Protein AF-A0A109JYZ5-F1 (afdb_monomer_lite)

Sequence (85 aa):
MNPTSFPTKEEARLCASVVKEISQTRGVSKDPVAIGKLTVLVAQLFNSGLREGDDLLSAAMRSSDLQGDLMHTDTGVRTSSNNKE

Foldseek 3Di:
DDPDDDDDPVQVVLLVVLLCVLCVVVVNVVPVVLSVVLSVLLVVCVVVPPSDNVSSSVVSNVVSVVVVVVPPPPPDPPDDDDDDD

pLDDT: mean 78.99, std 16.73, range [42.47, 94.56]

Organism: NCBI:txid1864509

Structure (mmCIF, N/CA/C/O backbone):
data_AF-A0A109JYZ5-F1
#
_entry.id   AF-A0A109JYZ5-F1
#
loop_
_atom_site.group_PDB
_atom_site.id
_atom_site.type_symbol
_atom_site.label_atom_id
_atom_site.label_alt_id
_atom_site.label_comp_id
_atom_site.label_asym_id
_atom_site.label_entity_id
_atom_site.label_seq_id
_atom_site.pdbx_PDB_ins_code
_atom_site.Cartn_x
_atom_site.Cartn_y
_atom_site.Cartn_z
_atom_site.occupancy
_atom_site.B_iso_or_equiv
_atom_site.auth_seq_id
_atom_site.auth_comp_id
_atom_site.auth_asym_id
_atom_site.auth_atom_id
_atom_site.pdbx_PDB_model_num
ATOM 1 N N . MET A 1 1 ? 3.969 -8.529 -23.637 1.00 42.47 1 MET A N 1
ATOM 2 C CA . MET A 1 1 ? 3.464 -8.379 -22.254 1.00 42.47 1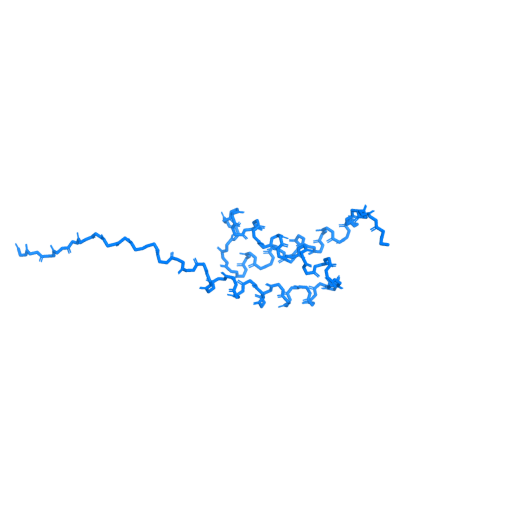 MET A CA 1
ATOM 3 C C . MET A 1 1 ? 3.971 -9.585 -21.487 1.00 42.47 1 MET A C 1
ATOM 5 O O . MET A 1 1 ? 3.618 -10.690 -21.871 1.00 42.47 1 MET A O 1
ATOM 9 N N . ASN A 1 2 ? 4.903 -9.410 -20.548 1.00 48.41 2 ASN A N 1
ATOM 10 C CA . ASN A 1 2 ? 5.543 -10.548 -19.883 1.00 48.41 2 ASN A CA 1
ATOM 11 C C . ASN A 1 2 ? 4.618 -11.047 -18.755 1.00 48.41 2 ASN A C 1
ATOM 13 O O . ASN A 1 2 ? 4.286 -10.244 -17.879 1.00 48.41 2 ASN A O 1
ATOM 17 N N . PRO A 1 3 ? 4.128 -12.298 -18.792 1.00 60.88 3 PRO A N 1
ATOM 18 C CA . PRO A 1 3 ? 3.196 -12.795 -17.796 1.00 60.88 3 PRO A CA 1
ATOM 19 C C . PRO A 1 3 ? 3.961 -13.152 -16.514 1.00 60.88 3 PRO A C 1
ATOM 21 O O . PRO A 1 3 ? 4.967 -13.853 -16.549 1.00 60.88 3 PRO A O 1
ATOM 24 N N . THR A 1 4 ? 3.461 -12.663 -15.377 1.00 62.50 4 THR A N 1
ATOM 25 C CA . THR A 1 4 ? 3.724 -13.208 -14.032 1.00 62.50 4 THR A CA 1
ATOM 26 C C . THR A 1 4 ? 5.196 -13.324 -13.611 1.00 62.50 4 THR A C 1
ATOM 28 O O . THR A 1 4 ? 5.673 -14.414 -13.300 1.00 62.50 4 THR A O 1
ATOM 31 N N . SER A 1 5 ? 5.916 -12.204 -13.504 1.00 66.94 5 SER A N 1
ATOM 32 C CA . SER A 1 5 ? 7.040 -12.161 -12.561 1.00 66.94 5 SER A CA 1
ATOM 33 C C . SER A 1 5 ? 6.466 -11.974 -11.156 1.00 66.94 5 SER A C 1
ATOM 35 O O . SER A 1 5 ? 5.865 -10.936 -10.871 1.00 66.94 5 SER A O 1
ATOM 37 N N . PHE A 1 6 ? 6.612 -12.974 -10.287 1.00 67.94 6 PHE A N 1
ATOM 38 C CA . PHE A 1 6 ? 6.345 -12.783 -8.862 1.00 67.94 6 PHE A CA 1
ATOM 39 C C . PHE A 1 6 ? 7.245 -11.660 -8.326 1.00 67.94 6 PHE A C 1
ATOM 41 O O . PHE A 1 6 ? 8.390 -11.561 -8.778 1.00 67.94 6 PHE A O 1
ATOM 48 N N . PRO A 1 7 ? 6.751 -10.817 -7.400 1.00 72.06 7 PRO A N 1
ATOM 49 C CA . PRO A 1 7 ? 7.565 -9.758 -6.825 1.00 72.06 7 PRO A CA 1
ATOM 50 C C . PRO A 1 7 ? 8.830 -10.351 -6.204 1.00 72.06 7 PRO A C 1
ATOM 52 O O . PRO A 1 7 ? 8.794 -11.424 -5.588 1.00 72.06 7 PRO A O 1
ATOM 55 N N . THR A 1 8 ? 9.954 -9.658 -6.361 1.00 87.00 8 THR A N 1
ATOM 56 C CA . THR A 1 8 ? 11.187 -10.039 -5.675 1.00 87.00 8 THR A CA 1
ATOM 57 C C . THR A 1 8 ? 10.976 -9.970 -4.161 1.00 87.00 8 THR A C 1
ATOM 59 O O . THR A 1 8 ? 10.041 -9.348 -3.646 1.00 87.00 8 THR A O 1
ATOM 62 N N . LYS A 1 9 ? 11.870 -10.602 -3.397 1.00 88.62 9 LYS A N 1
ATOM 63 C CA . LYS A 1 9 ? 11.823 -10.540 -1.929 1.00 88.62 9 LYS A CA 1
ATOM 64 C C . LYS A 1 9 ? 11.860 -9.098 -1.411 1.00 88.62 9 LYS A C 1
ATOM 66 O O . LYS A 1 9 ? 11.242 -8.803 -0.389 1.00 88.62 9 LYS A O 1
ATOM 71 N N . GLU A 1 10 ? 12.598 -8.223 -2.086 1.00 88.56 10 GLU A N 1
ATOM 72 C CA . GLU A 1 10 ? 12.706 -6.806 -1.734 1.00 88.56 10 GLU A CA 1
ATOM 73 C C . GLU A 1 10 ? 11.402 -6.067 -2.027 1.00 88.56 10 GLU A C 1
ATOM 75 O O . GLU A 1 10 ? 10.910 -5.345 -1.166 1.00 88.56 10 GLU A O 1
ATOM 80 N N . GLU A 1 11 ? 10.772 -6.342 -3.167 1.00 89.12 11 GLU A N 1
ATOM 81 C CA . GLU A 1 11 ? 9.481 -5.756 -3.547 1.00 89.12 11 GLU A CA 1
ATOM 82 C C . GLU A 1 11 ? 8.350 -6.197 -2.610 1.00 89.12 11 GLU A C 1
ATOM 84 O O . GLU A 1 11 ? 7.542 -5.381 -2.163 1.00 89.12 11 GLU A O 1
ATOM 89 N N . ALA A 1 12 ? 8.325 -7.478 -2.232 1.00 90.69 12 ALA A N 1
ATOM 90 C CA . ALA A 1 12 ? 7.369 -7.994 -1.258 1.00 90.69 12 ALA A CA 1
ATOM 91 C C . ALA A 1 12 ? 7.558 -7.347 0.125 1.00 90.69 12 ALA A C 1
ATOM 93 O O . ALA A 1 12 ? 6.580 -7.013 0.797 1.00 90.69 12 ALA A O 1
ATOM 94 N N . ARG A 1 13 ? 8.814 -7.135 0.548 1.00 92.06 13 ARG A N 1
ATOM 95 C CA . ARG A 1 13 ? 9.128 -6.420 1.794 1.00 92.06 13 ARG A CA 1
ATOM 96 C C . ARG A 1 13 ? 8.689 -4.965 1.733 1.00 92.06 13 ARG A C 1
ATOM 98 O O . ARG A 1 13 ? 8.124 -4.489 2.711 1.00 92.06 13 ARG A O 1
ATOM 105 N N . LEU A 1 14 ? 8.909 -4.290 0.608 1.00 92.12 14 LEU A N 1
ATOM 106 C CA . LEU A 1 14 ? 8.473 -2.913 0.414 1.00 92.12 14 LEU A CA 1
ATOM 107 C C . LEU A 1 14 ? 6.952 -2.799 0.560 1.00 92.12 14 LEU A C 1
ATOM 109 O O . LEU A 1 14 ? 6.473 -2.028 1.390 1.00 92.12 14 LEU A O 1
ATOM 113 N N . CYS A 1 15 ? 6.200 -3.626 -0.170 1.00 92.00 15 CYS A N 1
ATOM 114 C CA . CYS A 1 15 ? 4.740 -3.635 -0.093 1.00 92.00 15 CYS A CA 1
ATOM 115 C C . CYS A 1 15 ? 4.255 -3.905 1.341 1.00 92.00 15 CYS A C 1
ATOM 117 O O . CYS A 1 15 ? 3.371 -3.210 1.837 1.00 92.00 15 CYS A O 1
ATOM 119 N N . ALA A 1 16 ? 4.861 -4.872 2.038 1.00 94.19 16 ALA A N 1
ATOM 120 C CA . ALA A 1 16 ? 4.509 -5.191 3.421 1.00 94.19 16 ALA A CA 1
ATOM 121 C C . ALA A 1 16 ? 4.809 -4.039 4.397 1.00 94.19 16 ALA A C 1
ATOM 123 O O . ALA A 1 16 ? 4.004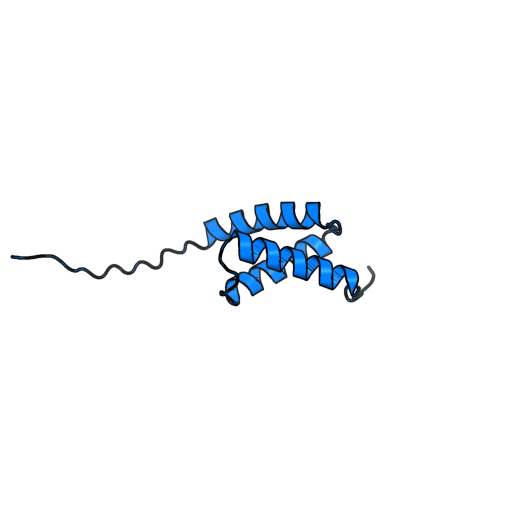 -3.782 5.295 1.00 94.19 16 ALA A O 1
ATOM 124 N N . SER A 1 17 ? 5.931 -3.333 4.226 1.00 94.38 17 SER A N 1
ATOM 125 C CA . SER A 1 17 ? 6.277 -2.160 5.037 1.00 94.38 17 SER A CA 1
ATOM 126 C C . SER A 1 17 ? 5.264 -1.032 4.850 1.00 94.38 17 SER A C 1
ATOM 128 O O . SER A 1 17 ? 4.763 -0.511 5.844 1.00 94.38 17 SER A O 1
ATOM 130 N N . VAL A 1 18 ? 4.880 -0.732 3.604 1.00 94.56 18 VAL A N 1
ATOM 131 C CA . VAL A 1 18 ? 3.869 0.292 3.292 1.00 94.56 18 VAL A CA 1
ATOM 132 C C . VAL A 1 18 ? 2.510 -0.063 3.902 1.00 94.56 18 VAL A C 1
ATOM 134 O O . VAL A 1 18 ? 1.887 0.763 4.568 1.00 94.56 18 VAL A O 1
ATOM 137 N N . VAL A 1 19 ? 2.058 -1.313 3.740 1.00 93.75 19 VAL A N 1
ATOM 138 C CA . VAL A 1 19 ? 0.797 -1.791 4.337 1.00 93.75 19 VAL A CA 1
ATOM 139 C C . VAL A 1 19 ? 0.834 -1.657 5.862 1.00 93.75 19 VAL A C 1
ATOM 141 O O . VAL A 1 19 ? -0.122 -1.178 6.476 1.00 93.75 19 VAL A O 1
ATOM 144 N N . LYS A 1 20 ? 1.947 -2.048 6.491 1.00 94.25 20 LYS A N 1
ATOM 145 C CA . LYS A 1 20 ? 2.120 -1.948 7.941 1.00 94.25 20 LYS A CA 1
ATOM 146 C C . LYS A 1 20 ? 2.037 -0.498 8.410 1.00 94.25 20 LYS A C 1
ATOM 148 O O . LYS A 1 20 ? 1.273 -0.222 9.331 1.00 94.25 20 LYS A O 1
ATOM 153 N N . GLU A 1 21 ? 2.766 0.406 7.771 1.00 94.56 21 GLU A N 1
ATOM 154 C CA . GLU A 1 21 ? 2.807 1.819 8.143 1.00 94.56 21 GLU A CA 1
ATOM 155 C C . GLU A 1 21 ? 1.428 2.475 8.044 1.00 94.56 21 GLU A C 1
ATOM 157 O O . GLU A 1 21 ? 0.936 3.041 9.019 1.00 94.56 21 GLU A O 1
ATOM 162 N N . ILE A 1 22 ? 0.726 2.288 6.924 1.00 91.75 22 ILE A N 1
ATOM 163 C CA . ILE A 1 22 ? -0.619 2.848 6.744 1.00 91.75 22 ILE A CA 1
ATOM 164 C C . ILE A 1 22 ? -1.598 2.250 7.763 1.00 91.75 22 ILE A C 1
ATOM 166 O O . ILE A 1 22 ? -2.416 2.973 8.335 1.00 91.75 22 ILE A O 1
ATOM 170 N N . SER A 1 23 ? -1.507 0.944 8.042 1.00 91.75 23 SER A N 1
ATOM 171 C CA . SER A 1 23 ? -2.379 0.291 9.027 1.00 91.75 23 SER A CA 1
ATOM 172 C C . SER A 1 23 ? -2.165 0.807 10.456 1.00 91.75 23 SER A C 1
ATOM 174 O O . SER A 1 23 ? -3.121 0.888 11.232 1.00 91.75 23 SER A O 1
ATOM 176 N N . GLN A 1 24 ? -0.928 1.172 10.807 1.00 93.06 24 GLN A N 1
ATOM 177 C CA . GLN A 1 24 ? -0.580 1.745 12.106 1.00 93.06 24 GLN A CA 1
ATOM 178 C C . GLN A 1 24 ? -1.070 3.188 12.208 1.00 93.06 24 GLN A C 1
ATOM 180 O O . GLN A 1 24 ? -1.779 3.512 13.158 1.00 93.06 24 GLN A O 1
ATOM 185 N N . THR A 1 25 ? -0.782 4.010 11.199 1.00 91.81 25 THR A N 1
ATOM 186 C CA . THR A 1 25 ? -1.203 5.417 11.132 1.00 91.81 25 THR A CA 1
ATOM 187 C C . THR A 1 25 ? -2.723 5.567 11.182 1.00 91.81 25 THR A C 1
ATOM 189 O O . THR A 1 25 ? -3.234 6.462 11.846 1.00 91.81 25 THR A O 1
ATOM 192 N N . ARG A 1 26 ? -3.466 4.661 10.534 1.00 86.19 26 ARG A N 1
ATOM 193 C CA . ARG A 1 26 ? -4.940 4.676 10.524 1.00 86.19 26 ARG A CA 1
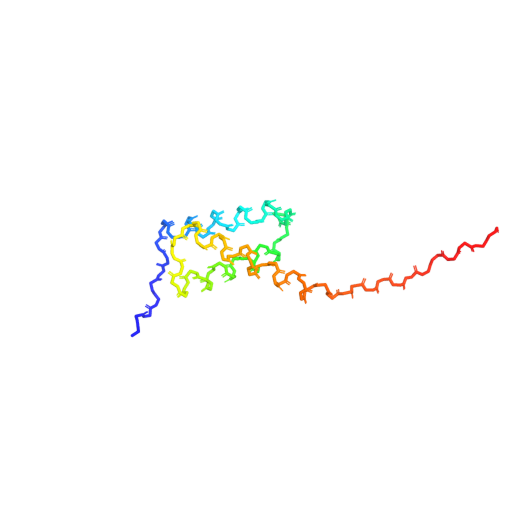ATOM 194 C C . ARG A 1 26 ? -5.585 3.965 11.717 1.00 86.19 26 ARG A C 1
ATOM 196 O O . ARG A 1 26 ? -6.805 3.973 11.831 1.00 86.19 26 ARG A O 1
ATOM 203 N N . GLY A 1 27 ? -4.809 3.298 12.572 1.00 89.56 27 GLY A N 1
ATOM 204 C CA . GLY A 1 27 ? -5.351 2.518 13.690 1.00 89.56 27 GLY A CA 1
ATOM 205 C C . GLY A 1 27 ? -6.106 1.242 13.282 1.00 89.56 27 GLY A C 1
ATOM 206 O O . GLY A 1 27 ? -6.797 0.653 14.108 1.00 89.56 27 GLY A O 1
ATOM 207 N N . VAL A 1 28 ? -5.950 0.773 12.038 1.00 89.50 28 VAL A N 1
ATOM 208 C CA . VAL A 1 28 ? -6.642 -0.412 11.483 1.00 89.50 28 VAL A CA 1
ATOM 209 C C . VAL A 1 28 ? -5.778 -1.677 11.485 1.00 89.50 28 VAL A C 1
ATOM 211 O O . VAL A 1 28 ? -6.155 -2.697 10.922 1.00 89.50 28 VAL A O 1
ATOM 214 N N . SER A 1 29 ? -4.619 -1.649 12.145 1.00 88.88 29 SER A N 1
ATOM 215 C CA . SER A 1 29 ? -3.680 -2.785 12.238 1.00 88.88 29 SER A CA 1
ATOM 216 C C . SER A 1 29 ? -4.260 -4.069 12.854 1.00 88.88 29 SER A C 1
ATOM 218 O O . SER A 1 29 ? -3.644 -5.128 12.754 1.00 88.88 29 SER A O 1
ATOM 220 N N . LYS A 1 30 ? -5.434 -3.993 13.492 1.00 90.81 30 LYS A N 1
ATOM 221 C CA . LYS A 1 30 ? -6.164 -5.140 14.056 1.00 90.81 30 LYS A CA 1
ATOM 222 C C . LYS A 1 30 ? -7.366 -5.576 13.214 1.00 90.81 30 LYS A C 1
ATOM 224 O O . LYS A 1 30 ? -8.018 -6.549 13.578 1.00 90.81 30 LYS A O 1
ATOM 229 N N . ASP A 1 31 ? -7.663 -4.874 12.122 1.00 89.19 31 ASP A N 1
ATOM 230 C CA . ASP A 1 31 ? -8.760 -5.204 11.218 1.00 89.19 31 ASP A CA 1
ATOM 231 C C . ASP A 1 31 ? -8.220 -5.950 9.981 1.00 89.19 31 ASP A C 1
ATOM 233 O O . ASP A 1 31 ? -7.642 -5.332 9.078 1.00 89.19 31 ASP A O 1
ATOM 237 N N . PRO A 1 32 ? -8.404 -7.282 9.901 1.00 88.56 32 PRO A N 1
ATOM 238 C CA . PRO A 1 32 ? -7.923 -8.068 8.770 1.00 88.56 32 PRO A CA 1
ATOM 239 C C . PRO A 1 32 ? -8.603 -7.683 7.448 1.00 88.56 32 PRO A C 1
ATOM 241 O O . PRO A 1 32 ? -7.991 -7.827 6.389 1.00 88.56 32 PRO A O 1
ATOM 244 N N . VAL A 1 33 ? -9.837 -7.165 7.481 1.00 90.00 33 VAL A N 1
ATOM 245 C CA . VAL A 1 33 ? -10.557 -6.729 6.277 1.00 90.00 33 VAL A CA 1
ATOM 246 C C . VAL A 1 33 ? -9.948 -5.435 5.745 1.00 90.00 33 VAL A C 1
ATOM 248 O O . VAL A 1 33 ? -9.663 -5.340 4.548 1.00 90.00 33 VAL A O 1
ATOM 251 N N . ALA A 1 34 ? -9.686 -4.458 6.617 1.00 87.81 34 ALA A N 1
ATOM 252 C CA . ALA A 1 34 ? -8.997 -3.226 6.235 1.00 87.81 34 ALA A CA 1
ATOM 253 C C . ALA A 1 34 ? -7.580 -3.498 5.706 1.00 87.81 34 ALA A C 1
ATOM 255 O O . ALA A 1 34 ? -7.192 -2.946 4.675 1.00 87.81 34 ALA A O 1
ATOM 256 N N . ILE A 1 35 ? -6.829 -4.398 6.351 1.00 91.00 35 ILE A N 1
ATOM 257 C CA . ILE A 1 35 ? -5.499 -4.819 5.882 1.00 91.00 35 ILE A CA 1
ATOM 258 C C . ILE A 1 35 ? -5.585 -5.494 4.507 1.00 91.00 35 ILE A C 1
ATOM 260 O O . ILE A 1 35 ? -4.749 -5.229 3.640 1.00 91.00 35 ILE A O 1
ATOM 264 N N . GLY A 1 36 ? -6.599 -6.331 4.274 1.00 91.00 36 GLY A N 1
ATOM 265 C CA . GLY A 1 36 ? -6.831 -6.969 2.978 1.00 91.00 36 GLY A CA 1
ATOM 266 C C . GLY A 1 36 ? -7.049 -5.946 1.862 1.00 91.00 36 GLY A C 1
ATOM 267 O O . GLY A 1 36 ? -6.382 -6.004 0.829 1.00 91.00 36 GLY A O 1
ATOM 268 N N . LYS A 1 37 ? -7.918 -4.954 2.095 1.00 90.56 37 LYS A N 1
ATOM 269 C CA . LYS A 1 37 ? -8.168 -3.855 1.143 1.00 90.56 37 LYS A CA 1
ATOM 270 C C . LYS A 1 37 ? -6.897 -3.060 0.848 1.00 90.56 37 LYS A C 1
ATOM 272 O O . LYS A 1 37 ? -6.581 -2.804 -0.311 1.00 90.56 37 LYS A O 1
ATOM 277 N N . LEU A 1 38 ? -6.143 -2.727 1.893 1.00 91.00 38 LEU A N 1
ATOM 278 C CA . LEU A 1 38 ? -4.891 -1.991 1.776 1.00 91.00 38 LEU A CA 1
ATOM 279 C C . LEU A 1 38 ? -3.839 -2.771 0.978 1.00 91.00 38 LEU A C 1
ATOM 281 O O . LEU A 1 38 ? -3.178 -2.207 0.114 1.00 91.00 38 LEU A O 1
ATOM 285 N N . THR A 1 39 ? -3.732 -4.077 1.212 1.00 92.19 39 THR A N 1
ATOM 286 C CA . THR A 1 39 ? -2.843 -4.968 0.453 1.00 92.19 39 THR A CA 1
ATOM 287 C C . THR A 1 39 ? -3.181 -4.961 -1.037 1.00 92.19 39 THR A C 1
ATOM 289 O O . THR A 1 39 ? -2.285 -4.824 -1.868 1.00 92.19 39 THR A O 1
ATOM 292 N N . VAL A 1 40 ? -4.468 -5.067 -1.387 1.00 92.62 40 VAL A N 1
ATOM 293 C CA . VAL A 1 40 ? -4.920 -5.027 -2.788 1.00 92.62 40 VAL A CA 1
ATOM 294 C C . VAL A 1 40 ? -4.598 -3.677 -3.427 1.00 92.62 40 VAL A C 1
ATOM 296 O O . VAL A 1 40 ? -4.077 -3.640 -4.540 1.00 92.62 40 VAL A O 1
ATOM 299 N N . LEU A 1 41 ? -4.851 -2.577 -2.715 1.00 92.50 41 LEU A N 1
ATOM 300 C CA . LEU A 1 41 ? -4.560 -1.227 -3.190 1.00 92.50 41 LEU A CA 1
ATOM 301 C C . LEU A 1 41 ? -3.059 -1.018 -3.449 1.00 92.50 41 LEU A C 1
ATOM 303 O O . LEU A 1 41 ? -2.675 -0.540 -4.514 1.00 92.50 41 LEU A O 1
ATOM 307 N N . VAL A 1 42 ? -2.205 -1.417 -2.502 1.00 92.25 42 VAL A N 1
ATOM 308 C CA . VAL A 1 42 ? -0.743 -1.329 -2.644 1.00 92.25 42 VAL A CA 1
ATOM 309 C C . VAL A 1 42 ? -0.266 -2.177 -3.824 1.00 92.25 42 VAL A C 1
ATOM 311 O O . VAL A 1 42 ? 0.534 -1.704 -4.624 1.00 92.25 42 VAL A O 1
ATOM 314 N N . ALA A 1 43 ? -0.803 -3.388 -4.000 1.00 91.38 43 ALA A N 1
ATOM 315 C CA . ALA A 1 43 ? -0.467 -4.235 -5.143 1.00 91.38 43 ALA A CA 1
ATOM 316 C C . ALA A 1 43 ? -0.875 -3.603 -6.486 1.00 91.38 43 ALA A C 1
ATOM 318 O O . ALA A 1 43 ? -0.129 -3.690 -7.459 1.00 91.38 43 ALA A O 1
ATOM 319 N N . GLN A 1 44 ? -2.035 -2.942 -6.555 1.00 90.94 44 GLN A N 1
ATOM 320 C CA . GLN A 1 44 ? -2.479 -2.237 -7.762 1.00 90.94 44 GLN A CA 1
ATOM 321 C C . GLN A 1 44 ? -1.557 -1.065 -8.118 1.00 90.94 44 GLN A C 1
ATOM 323 O O . GLN A 1 44 ? -1.175 -0.934 -9.279 1.00 90.94 44 GLN A O 1
ATOM 328 N N . LEU A 1 45 ? -1.168 -0.255 -7.129 1.00 90.75 45 LEU A N 1
ATOM 329 C CA . LEU A 1 45 ? -0.238 0.865 -7.317 1.00 90.75 45 LEU A CA 1
ATOM 330 C C . LEU A 1 45 ? 1.167 0.388 -7.703 1.00 90.75 45 LEU A C 1
ATOM 332 O O . LEU A 1 45 ? 1.807 0.950 -8.588 1.00 90.75 45 LEU A O 1
ATOM 336 N N . PHE A 1 46 ? 1.635 -0.696 -7.091 1.00 89.88 46 PHE A N 1
ATOM 337 C CA . PHE A 1 46 ? 2.916 -1.291 -7.447 1.00 89.88 46 PHE A CA 1
ATOM 338 C C . PHE A 1 46 ? 2.913 -1.799 -8.897 1.00 89.88 46 PHE A C 1
ATOM 340 O O . PHE A 1 46 ? 3.826 -1.522 -9.679 1.00 89.88 46 PHE A O 1
ATOM 347 N N . ASN A 1 47 ? 1.839 -2.489 -9.289 1.00 88.12 47 ASN A N 1
ATOM 348 C CA . ASN A 1 47 ? 1.672 -3.010 -10.643 1.00 88.12 47 ASN A CA 1
ATOM 349 C C . ASN A 1 47 ? 1.474 -1.909 -11.697 1.00 88.12 47 ASN A C 1
ATOM 351 O O . ASN A 1 47 ? 1.776 -2.148 -12.865 1.00 88.12 47 ASN A O 1
ATOM 355 N N . SER A 1 48 ? 1.005 -0.715 -11.315 1.00 88.00 48 SER A N 1
ATOM 356 C CA . SER A 1 48 ? 0.910 0.435 -12.223 1.00 88.00 48 SER A CA 1
ATOM 357 C C . SER A 1 48 ? 2.245 1.157 -12.438 1.00 88.00 48 SER A C 1
ATOM 359 O O . SER A 1 48 ? 2.330 2.016 -13.315 1.00 88.00 48 SER A O 1
ATOM 361 N N . GLY A 1 49 ? 3.293 0.780 -11.697 1.00 85.94 49 GLY A N 1
ATOM 362 C CA . GLY A 1 49 ? 4.656 1.279 -11.878 1.00 85.94 49 GLY A CA 1
ATOM 363 C C . GLY A 1 49 ? 5.226 2.051 -10.689 1.00 85.94 49 GLY A C 1
ATOM 364 O O . GLY A 1 49 ? 6.395 2.425 -10.748 1.00 85.94 49 GLY A O 1
ATOM 365 N N . LEU A 1 50 ? 4.467 2.260 -9.604 1.00 87.12 50 LEU A N 1
ATOM 366 C CA . LEU A 1 50 ? 4.987 2.904 -8.392 1.00 87.12 50 LEU A CA 1
ATOM 367 C C . LEU A 1 50 ? 5.802 1.896 -7.571 1.00 87.12 50 LEU A C 1
ATOM 369 O O . LEU A 1 50 ? 5.270 1.199 -6.706 1.00 87.12 50 LEU A O 1
ATOM 373 N N . ARG A 1 51 ? 7.101 1.806 -7.871 1.00 86.06 51 ARG A N 1
ATOM 374 C CA . ARG A 1 51 ? 8.043 0.885 -7.207 1.00 86.06 51 ARG A CA 1
ATOM 375 C C . ARG A 1 51 ? 8.903 1.536 -6.124 1.00 86.06 51 ARG A C 1
ATOM 377 O O . ARG A 1 51 ? 9.590 0.820 -5.405 1.00 8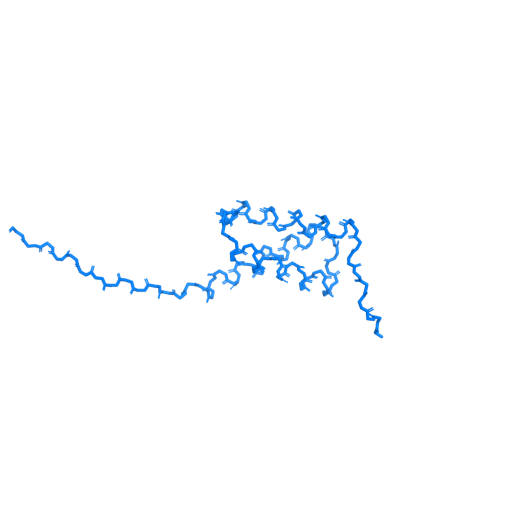6.06 51 ARG A O 1
ATOM 384 N N . GLU A 1 52 ? 8.845 2.858 -5.998 1.00 89.75 52 GLU A N 1
ATOM 385 C CA . GLU A 1 52 ? 9.559 3.614 -4.967 1.00 89.75 52 GLU A CA 1
ATOM 386 C C . GLU A 1 52 ? 8.745 3.668 -3.674 1.00 89.75 52 GLU A C 1
ATOM 388 O O . GLU A 1 52 ? 7.532 3.877 -3.700 1.00 89.75 52 GLU A O 1
ATOM 393 N N . GLY A 1 53 ? 9.408 3.463 -2.534 1.00 86.69 53 GLY A N 1
ATOM 394 C CA . GLY A 1 53 ? 8.731 3.290 -1.247 1.00 86.69 53 GLY A CA 1
ATOM 395 C C . GLY A 1 53 ? 7.937 4.509 -0.793 1.00 86.69 53 GLY A C 1
ATOM 396 O O . GLY A 1 53 ? 6.766 4.372 -0.438 1.00 86.69 53 GLY A O 1
ATOM 397 N N . ASP A 1 54 ? 8.544 5.692 -0.863 1.00 89.69 54 ASP A N 1
ATOM 398 C CA . ASP A 1 54 ? 7.907 6.941 -0.438 1.00 89.69 54 ASP A CA 1
ATOM 399 C C . ASP A 1 54 ? 6.743 7.325 -1.363 1.00 89.69 54 ASP A C 1
ATOM 401 O O . ASP A 1 54 ? 5.666 7.704 -0.894 1.00 89.69 54 ASP A O 1
ATOM 405 N N . ASP A 1 55 ? 6.912 7.153 -2.677 1.00 90.25 55 ASP A N 1
ATOM 406 C CA . ASP A 1 55 ? 5.861 7.426 -3.662 1.00 90.25 55 ASP A CA 1
ATOM 407 C C . ASP A 1 55 ? 4.686 6.457 -3.514 1.00 90.25 55 ASP A C 1
ATOM 409 O O . ASP A 1 55 ? 3.522 6.874 -3.547 1.00 90.25 55 ASP A O 1
ATOM 413 N N . LEU A 1 56 ? 4.978 5.170 -3.307 1.00 90.94 56 LEU A N 1
ATOM 414 C CA . LEU A 1 56 ? 3.979 4.130 -3.087 1.00 90.94 56 LEU A CA 1
ATOM 415 C C . LEU A 1 56 ? 3.200 4.381 -1.794 1.00 90.94 56 LEU A C 1
ATOM 417 O O . LEU A 1 56 ? 1.972 4.305 -1.806 1.00 90.94 56 LEU A O 1
ATOM 421 N N . LEU A 1 57 ? 3.885 4.731 -0.702 1.00 90.88 57 LEU A N 1
ATOM 422 C CA . LEU A 1 57 ? 3.266 5.091 0.574 1.00 90.88 57 LEU A CA 1
ATOM 423 C C . LEU A 1 57 ? 2.369 6.323 0.429 1.00 90.88 57 LEU A C 1
ATOM 425 O O . LEU A 1 57 ? 1.198 6.290 0.806 1.00 90.88 57 LEU A O 1
ATOM 429 N N . SER A 1 58 ? 2.894 7.387 -0.177 1.00 92.06 58 SER A N 1
ATOM 430 C CA . SER A 1 58 ? 2.186 8.649 -0.387 1.00 92.06 58 SER A CA 1
ATOM 431 C C . SER A 1 58 ? 0.938 8.461 -1.261 1.00 92.06 58 SER A C 1
ATOM 433 O O . SER A 1 58 ? -0.144 8.962 -0.942 1.00 92.06 58 SER A O 1
ATOM 435 N N . ALA A 1 59 ? 1.046 7.685 -2.345 1.00 91.00 59 ALA A N 1
ATOM 436 C CA . ALA A 1 59 ? -0.081 7.354 -3.214 1.00 91.00 59 ALA A CA 1
ATOM 437 C C . ALA A 1 59 ? -1.104 6.434 -2.534 1.00 91.00 59 ALA A C 1
ATOM 439 O O . ALA A 1 59 ? -2.311 6.656 -2.672 1.00 91.00 59 ALA A O 1
ATOM 440 N N . ALA A 1 60 ? -0.648 5.431 -1.780 1.00 90.56 60 ALA A N 1
ATOM 441 C CA . ALA A 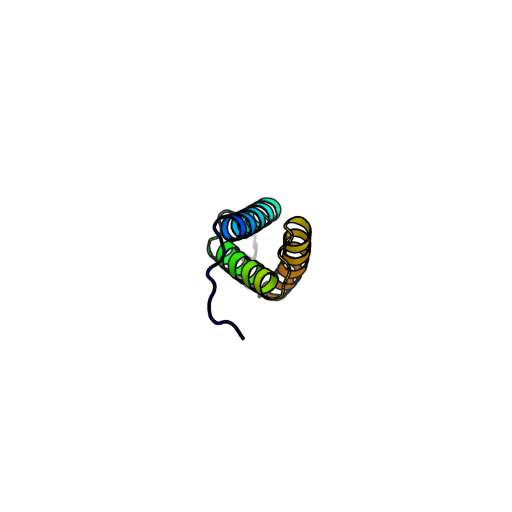1 60 ? -1.517 4.512 -1.057 1.00 90.56 60 ALA A CA 1
ATOM 442 C C . ALA A 1 60 ? -2.258 5.209 0.089 1.00 90.56 60 ALA A C 1
ATOM 444 O O . ALA A 1 60 ? -3.446 4.947 0.271 1.00 90.56 60 ALA A O 1
ATOM 445 N N . MET A 1 61 ? -1.626 6.141 0.813 1.00 89.88 61 MET A N 1
ATOM 446 C CA . MET A 1 61 ? -2.294 6.985 1.813 1.00 89.88 61 MET A CA 1
ATOM 447 C C . MET A 1 61 ? -3.421 7.795 1.172 1.00 89.88 61 MET A C 1
ATOM 449 O O . MET A 1 61 ? -4.573 7.584 1.541 1.00 89.88 61 MET A O 1
ATOM 453 N N . ARG A 1 62 ? -3.129 8.588 0.130 1.00 88.94 62 ARG A N 1
ATOM 454 C CA . ARG A 1 62 ? -4.156 9.369 -0.589 1.00 88.94 62 ARG A CA 1
ATOM 455 C C . ARG A 1 62 ? -5.311 8.502 -1.098 1.00 88.94 62 ARG A C 1
ATOM 457 O O . ARG A 1 62 ? -6.473 8.872 -0.975 1.00 88.94 62 ARG A O 1
ATOM 464 N N . SER A 1 63 ? -4.997 7.340 -1.668 1.00 84.19 63 SER A N 1
ATOM 465 C CA . SER A 1 63 ? -6.000 6.457 -2.277 1.00 84.19 63 SER A CA 1
ATOM 466 C C . SER A 1 63 ? -6.836 5.697 -1.240 1.00 84.19 63 SER A C 1
ATOM 468 O O . SER A 1 63 ? -8.003 5.397 -1.486 1.00 84.19 63 SER A O 1
ATOM 470 N N . SER A 1 64 ? -6.270 5.403 -0.066 1.00 79.81 64 SER A N 1
ATOM 471 C CA . SER A 1 64 ? -7.008 4.772 1.035 1.00 79.81 64 SER A CA 1
ATOM 472 C C . SER A 1 64 ? -7.930 5.750 1.771 1.00 79.81 64 SER A C 1
ATOM 474 O O . SER A 1 64 ? -8.953 5.310 2.291 1.00 79.81 64 SER A O 1
ATOM 476 N N . ASP A 1 65 ? -7.648 7.059 1.750 1.00 73.44 65 ASP A N 1
ATOM 477 C CA . ASP A 1 65 ? -8.583 8.090 2.239 1.00 73.44 65 ASP A CA 1
ATOM 478 C C . ASP A 1 65 ? -9.855 8.152 1.385 1.00 73.44 65 ASP A C 1
ATOM 480 O O . ASP A 1 65 ? -10.963 8.155 1.918 1.00 73.44 65 ASP A O 1
ATOM 484 N N . LEU A 1 66 ? -9.702 8.089 0.059 1.00 60.88 66 LEU A N 1
ATOM 485 C CA . LEU A 1 66 ? -10.820 8.041 -0.892 1.00 60.88 66 LEU A CA 1
ATOM 486 C C . LEU A 1 66 ? -11.712 6.801 -0.708 1.00 60.88 66 LEU A C 1
ATOM 488 O O . LEU A 1 66 ? -12.920 6.871 -0.920 1.00 60.88 66 LEU A O 1
ATOM 492 N N . GLN A 1 67 ? -11.143 5.663 -0.294 1.00 58.34 67 GLN A N 1
ATOM 493 C CA . GLN A 1 67 ? -11.931 4.465 0.021 1.00 58.34 67 GLN A CA 1
ATOM 494 C C . GLN A 1 67 ? -12.626 4.545 1.388 1.00 58.34 67 GLN A C 1
ATOM 496 O O . GLN A 1 67 ? -13.689 3.949 1.543 1.00 58.34 67 GLN A O 1
ATOM 501 N N . GLY A 1 68 ? -12.059 5.270 2.361 1.00 55.38 68 GLY A N 1
ATOM 502 C CA . GLY A 1 68 ? -12.654 5.493 3.685 1.00 55.38 68 GLY A CA 1
ATOM 503 C C . GLY A 1 68 ? -13.941 6.317 3.652 1.00 55.38 68 GLY A C 1
ATOM 504 O O . GLY A 1 68 ? -14.870 6.028 4.408 1.00 55.38 68 GLY A O 1
ATOM 505 N N . ASP A 1 69 ? -14.016 7.282 2.737 1.00 49.81 69 ASP A N 1
ATOM 506 C CA . ASP A 1 69 ? -15.190 8.143 2.555 1.00 49.81 69 ASP A CA 1
ATOM 507 C C . ASP A 1 69 ? -16.359 7.393 1.886 1.00 49.81 69 ASP A C 1
ATOM 509 O O . ASP A 1 69 ? -17.514 7.525 2.279 1.00 49.81 69 ASP A O 1
ATOM 513 N N . LEU A 1 70 ? -16.054 6.486 0.951 1.00 49.16 70 LEU A N 1
ATOM 514 C CA . LEU A 1 70 ? -17.057 5.676 0.245 1.00 49.16 70 LEU A CA 1
ATOM 515 C C . LEU A 1 70 ? -17.542 4.440 1.025 1.00 49.16 70 LEU A C 1
ATOM 517 O O . LEU A 1 70 ? -18.482 3.780 0.583 1.00 49.16 70 LEU A O 1
ATOM 521 N N . MET A 1 71 ? -16.921 4.104 2.164 1.00 48.31 71 MET A N 1
ATOM 522 C CA . MET A 1 71 ? -17.318 2.958 2.997 1.00 48.31 71 MET A CA 1
ATOM 523 C C . MET A 1 71 ? -17.897 3.325 4.369 1.00 48.31 71 MET A C 1
ATOM 525 O O . MET A 1 71 ? -18.169 2.426 5.162 1.00 48.31 71 MET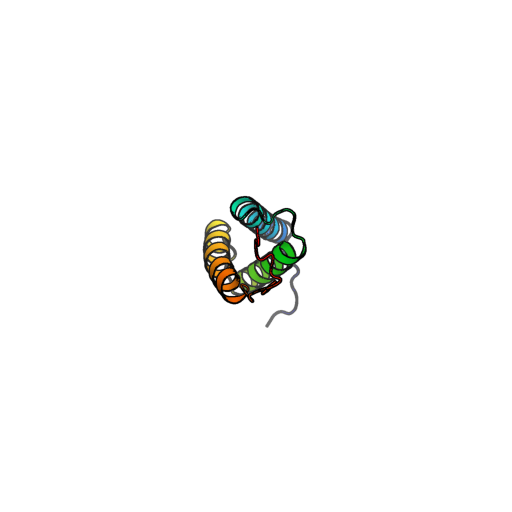 A O 1
ATOM 529 N N . HIS A 1 72 ? -18.210 4.603 4.613 1.00 46.50 72 HIS A N 1
ATOM 530 C CA . HIS A 1 72 ? -19.275 4.968 5.554 1.00 46.50 72 HIS A CA 1
ATOM 531 C C . HIS A 1 72 ? -20.642 4.646 4.925 1.00 46.50 72 HIS A C 1
ATOM 533 O O . HIS A 1 72 ? -21.471 5.520 4.686 1.00 46.50 72 HIS A O 1
ATOM 539 N N . THR A 1 73 ? -20.923 3.367 4.659 1.00 47.53 73 THR A N 1
ATOM 540 C CA . THR A 1 73 ? -22.321 2.938 4.668 1.00 47.53 73 THR A CA 1
ATOM 541 C C . THR A 1 73 ? -22.741 2.946 6.125 1.00 47.53 73 THR A C 1
ATOM 543 O O . THR A 1 73 ? -22.423 2.018 6.872 1.00 47.53 73 THR A O 1
ATOM 546 N N . ASP A 1 74 ? -23.366 4.058 6.511 1.00 46.94 74 ASP A N 1
ATOM 547 C CA . ASP A 1 74 ? -24.315 4.190 7.610 1.00 46.94 74 ASP A CA 1
ATOM 548 C C . ASP A 1 74 ? -24.831 2.814 8.048 1.00 46.94 74 ASP A C 1
ATOM 550 O O . ASP A 1 74 ? -25.718 2.222 7.435 1.00 46.94 74 ASP A O 1
ATOM 554 N N . THR A 1 75 ? -24.228 2.260 9.098 1.00 54.16 75 THR A N 1
ATOM 555 C CA . THR A 1 75 ? -24.885 1.200 9.852 1.00 54.16 75 THR A CA 1
ATOM 556 C C . THR A 1 75 ? -25.813 1.926 10.808 1.00 54.16 75 THR A C 1
ATOM 558 O O . THR A 1 75 ? -25.497 2.124 11.980 1.00 54.16 75 THR A O 1
ATOM 561 N N . GLY A 1 76 ? -26.935 2.399 10.266 1.00 52.69 76 GLY A N 1
ATOM 562 C CA . GLY A 1 76 ? -28.036 2.953 11.025 1.00 52.69 76 GLY A CA 1
ATOM 563 C C . GLY A 1 76 ? -28.583 1.911 11.995 1.00 52.69 76 GLY A C 1
ATOM 564 O O . GLY A 1 76 ? -29.513 1.175 11.681 1.00 52.69 76 GLY A O 1
ATOM 565 N N . VAL A 1 77 ? -28.048 1.880 13.215 1.00 53.34 77 VAL A N 1
ATOM 566 C CA . VAL A 1 77 ? -28.773 1.356 14.375 1.00 53.34 77 VAL A CA 1
ATOM 567 C C . VAL A 1 77 ? -29.541 2.522 14.983 1.00 53.34 77 VAL A C 1
ATOM 569 O O . VAL A 1 77 ? -29.130 3.170 15.941 1.00 53.34 77 VAL A O 1
ATOM 572 N N . ARG A 1 78 ? -30.706 2.795 14.389 1.00 56.59 78 ARG A N 1
ATOM 573 C CA . ARG A 1 78 ? -31.821 3.417 15.100 1.00 56.59 78 ARG A CA 1
ATOM 574 C C . ARG A 1 78 ? -32.474 2.322 15.937 1.00 56.59 78 ARG A C 1
ATOM 576 O O . ARG A 1 78 ? -33.313 1.590 15.428 1.00 56.59 78 ARG A O 1
ATOM 583 N N . THR A 1 79 ? -32.157 2.262 17.224 1.00 54.91 79 THR A N 1
ATOM 584 C CA . THR A 1 79 ? -33.107 1.748 18.217 1.00 54.91 79 THR A CA 1
ATOM 585 C C . THR A 1 79 ? -33.101 2.646 19.438 1.00 54.91 79 THR A C 1
ATOM 587 O O . THR A 1 79 ? -32.114 2.769 20.155 1.00 54.91 79 THR A O 1
ATOM 590 N N . SER A 1 80 ? -34.244 3.303 19.581 1.00 54.09 80 SER A N 1
ATOM 591 C CA . SER A 1 80 ? -34.697 4.184 20.638 1.00 54.09 80 SER A CA 1
ATOM 592 C C . SER A 1 80 ? -34.361 3.698 22.047 1.00 54.09 80 SER A C 1
ATOM 594 O O . SER A 1 80 ? -34.677 2.567 22.397 1.00 54.09 80 SER A O 1
ATOM 596 N N . SER A 1 81 ? -33.906 4.623 22.887 1.00 55.16 81 SER A N 1
ATOM 597 C CA . SER A 1 81 ? -34.275 4.634 24.302 1.00 55.16 81 SER A CA 1
ATOM 598 C C . SER A 1 81 ? -34.792 6.029 24.615 1.00 55.16 81 SER A C 1
ATOM 600 O O . SER A 1 81 ? -34.031 6.950 24.897 1.00 55.16 81 SER A O 1
ATOM 602 N N . ASN A 1 82 ? -36.108 6.190 24.472 1.00 62.50 82 ASN A N 1
ATOM 603 C CA . ASN A 1 82 ? -36.806 7.346 25.007 1.00 62.50 82 ASN A CA 1
ATOM 604 C C . ASN A 1 82 ? -36.733 7.264 26.531 1.00 62.50 82 ASN A C 1
ATOM 606 O O . ASN A 1 82 ? -37.260 6.324 27.125 1.00 62.50 82 ASN A O 1
ATOM 610 N N . ASN A 1 83 ? -36.130 8.277 27.145 1.00 60.66 83 ASN A N 1
ATOM 611 C CA . ASN A 1 83 ? -36.429 8.626 28.523 1.00 60.66 83 ASN A CA 1
ATOM 612 C C . ASN A 1 83 ? -37.924 8.932 28.634 1.00 60.66 83 ASN A C 1
ATOM 614 O O . ASN A 1 83 ? -38.440 9.778 27.899 1.00 60.66 83 ASN A O 1
ATOM 618 N N . LYS A 1 84 ? -38.589 8.308 29.602 1.00 59.53 84 LYS A N 1
ATOM 619 C CA . LYS A 1 84 ? -39.737 8.921 30.254 1.00 59.53 84 LYS A CA 1
ATOM 620 C C . LYS A 1 84 ? -39.746 8.528 31.730 1.00 59.53 84 LYS A C 1
ATOM 622 O O . LYS A 1 84 ? -40.011 7.374 32.037 1.00 59.53 84 LYS A O 1
ATOM 627 N N . GLU A 1 85 ? -39.365 9.529 32.525 1.00 52.12 85 GLU A N 1
ATOM 628 C CA . GLU A 1 85 ? -39.852 9.914 33.866 1.00 52.12 85 GLU A CA 1
ATOM 629 C C . GLU A 1 85 ? -39.939 8.847 34.965 1.00 52.12 85 GLU A C 1
ATOM 631 O O . GLU A 1 85 ? -40.792 7.939 34.877 1.00 52.12 85 GLU A O 1
#

Radius of gyration: 18.0 Å; chains: 1; bounding box: 53×23×56 Å

Secondary structure (DSSP, 8-state):
-----PPPHHHHHHHHHHHHHHHHHTT-TT-HHHHHHHHHHHHHHHHTT--SHHHHHHHHHHHHHHHHHHT--------------